Protein AF-A0A059CA55-F1 (afdb_monomer_lite)

Foldseek 3Di:
DAQDDPVSDDDLVSLVVQLVVLVVVCVVVVHPSVVPAAEHEEQVCVVSNVVSPHPHYHYDCVVPNDDDDDDPPPD

InterPro domains:
  IPR011078 Pyridoxal phosphate homeostasis protein [PTHR10146] (1-73)
  IPR029066 PLP-binding barrel [G3DSA:3.20.20.10] (1-75)
  IPR029066 PLP-binding barrel [SSF51419] (1-65)

Structure (mmCIF, N/CA/C/O backbone):
data_AF-A0A059CA55-F1
#
_entry.id   AF-A0A059CA55-F1
#
loop_
_atom_site.group_PDB
_atom_site.id
_atom_site.type_symbol
_atom_site.label_atom_id
_atom_site.label_alt_id
_atom_site.label_comp_id
_atom_site.label_asym_id
_atom_site.label_entity_id
_atom_site.label_seq_id
_atom_site.pdbx_PDB_ins_code
_atom_site.Cartn_x
_atom_site.Cartn_y
_atom_site.Cartn_z
_atom_site.occupancy
_atom_site.B_iso_or_equiv
_atom_site.auth_seq_id
_atom_site.auth_comp_id
_atom_site.auth_asym_id
_atom_site.auth_atom_id
_atom_site.pdbx_PDB_model_num
ATOM 1 N N . MET A 1 1 ? -1.379 1.135 -12.548 1.00 45.69 1 MET A N 1
ATOM 2 C CA . MET A 1 1 ? -2.468 1.861 -11.869 1.00 45.69 1 MET A CA 1
ATOM 3 C C . MET A 1 1 ? -2.034 2.108 -10.443 1.00 45.69 1 MET A C 1
ATOM 5 O O . MET A 1 1 ? -2.094 1.204 -9.614 1.00 45.69 1 MET A O 1
ATOM 9 N N . THR A 1 2 ? -1.511 3.301 -10.203 1.00 46.44 2 THR A N 1
ATOM 10 C CA . THR A 1 2 ? -1.261 3.810 -8.859 1.00 46.44 2 THR A CA 1
ATOM 11 C C . THR A 1 2 ? -2.607 4.188 -8.245 1.00 46.44 2 THR A C 1
ATOM 13 O O . 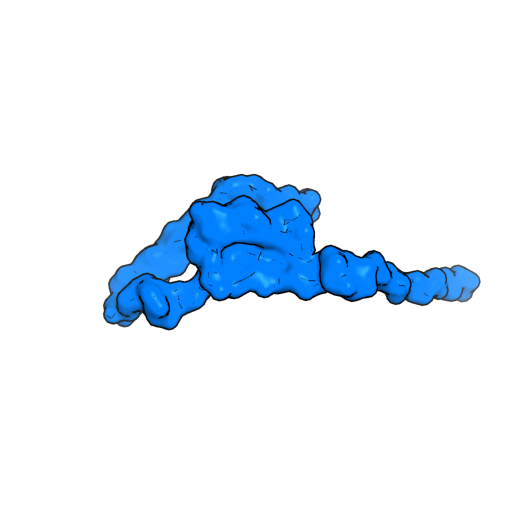THR A 1 2 ? -3.466 4.719 -8.948 1.00 46.44 2 THR A O 1
ATOM 16 N N . ILE A 1 3 ? -2.820 3.895 -6.962 1.00 53.84 3 ILE A N 1
ATOM 17 C CA . ILE A 1 3 ? -3.917 4.521 -6.216 1.00 53.84 3 ILE A CA 1
ATOM 18 C C . ILE A 1 3 ? -3.406 5.932 -5.902 1.00 53.84 3 ILE A C 1
ATOM 20 O O . ILE A 1 3 ? -2.669 6.111 -4.938 1.00 53.84 3 ILE A O 1
ATOM 24 N N . GLY A 1 4 ? -3.685 6.903 -6.770 1.00 55.47 4 GLY A N 1
ATOM 25 C CA . GLY A 1 4 ? -3.213 8.272 -6.570 1.00 55.47 4 GLY A CA 1
ATOM 26 C C . GLY A 1 4 ? -3.118 9.085 -7.853 1.00 55.47 4 GLY A C 1
ATOM 27 O O . GLY A 1 4 ? -2.468 8.629 -8.787 1.00 55.47 4 GLY A O 1
ATOM 28 N N . ASN A 1 5 ? -3.811 10.233 -7.818 1.00 51.25 5 ASN A N 1
ATOM 29 C CA . ASN A 1 5 ? -3.799 11.458 -8.636 1.00 51.25 5 ASN A CA 1
ATOM 30 C C . ASN A 1 5 ? -3.485 11.370 -10.158 1.00 51.25 5 ASN A C 1
ATOM 32 O O . ASN A 1 5 ? -2.749 10.520 -10.644 1.00 51.25 5 ASN A O 1
ATOM 36 N N . LEU A 1 6 ? -4.050 12.290 -10.952 1.00 55.88 6 LEU A N 1
ATOM 37 C CA . LEU A 1 6 ? -3.856 12.355 -12.419 1.00 55.88 6 LEU A CA 1
ATOM 38 C C . LEU A 1 6 ? -2.376 12.473 -12.833 1.00 55.88 6 LEU A C 1
ATOM 40 O O . LEU A 1 6 ? -2.013 12.107 -13.950 1.00 55.88 6 LEU A O 1
ATOM 44 N N . ASP A 1 7 ? -1.537 12.969 -11.926 1.00 61.28 7 ASP A N 1
ATOM 45 C CA . ASP A 1 7 ? -0.095 13.142 -12.090 1.00 61.28 7 ASP A CA 1
ATOM 46 C C . ASP A 1 7 ? 0.736 11.903 -11.696 1.00 61.28 7 ASP A C 1
ATOM 48 O O . ASP A 1 7 ? 1.963 11.954 -11.755 1.00 61.28 7 ASP A O 1
ATOM 52 N N . TYR A 1 8 ? 0.093 10.782 -11.336 1.00 60.75 8 TYR A N 1
ATOM 53 C CA . TYR A 1 8 ? 0.733 9.540 -10.878 1.00 60.75 8 TYR A CA 1
ATOM 54 C C . TYR A 1 8 ? 1.610 9.701 -9.627 1.00 60.75 8 TYR A C 1
ATOM 56 O O . TYR A 1 8 ? 2.420 8.817 -9.329 1.00 60.75 8 TYR A O 1
ATOM 64 N N . THR A 1 9 ? 1.447 10.789 -8.870 1.00 60.97 9 THR A N 1
ATOM 65 C CA . THR A 1 9 ? 2.164 10.968 -7.610 1.00 60.97 9 THR A CA 1
ATOM 66 C C . THR A 1 9 ? 1.447 10.225 -6.485 1.00 60.97 9 THR A C 1
ATOM 68 O O . THR A 1 9 ? 0.301 10.502 -6.118 1.00 60.97 9 THR A O 1
ATOM 71 N N . SER A 1 10 ? 2.133 9.236 -5.921 1.00 63.09 10 SER A N 1
ATOM 72 C CA . SER A 1 10 ? 1.729 8.623 -4.661 1.00 63.09 10 SER A CA 1
ATOM 73 C C . SER A 1 10 ? 2.181 9.525 -3.533 1.00 63.09 10 SER A C 1
ATOM 75 O O . SER A 1 10 ? 3.345 9.490 -3.140 1.00 63.09 10 SER A O 1
ATOM 77 N N . THR A 1 11 ? 1.280 10.357 -3.020 1.00 72.94 11 THR A N 1
ATOM 78 C CA . THR A 1 11 ? 1.533 11.020 -1.745 1.00 72.94 11 THR A CA 1
ATOM 79 C C . THR A 1 11 ? 1.089 10.102 -0.601 1.00 72.94 11 THR A C 1
ATOM 81 O O . THR A 1 11 ? 0.162 9.299 -0.779 1.00 72.94 11 THR A O 1
ATOM 84 N N . PRO A 1 12 ? 1.708 10.204 0.588 1.00 78.19 12 PRO A N 1
ATOM 85 C CA . PRO A 1 12 ? 1.281 9.447 1.764 1.00 78.19 12 PRO A CA 1
ATOM 86 C C . PRO A 1 12 ? -0.215 9.602 2.086 1.00 78.19 12 PRO A C 1
ATOM 88 O O . PRO A 1 12 ? -0.831 8.699 2.652 1.00 78.19 12 PRO A O 1
ATOM 91 N N . GLU A 1 13 ? -0.826 10.727 1.708 1.00 85.31 13 GLU A N 1
ATOM 92 C CA . GLU A 1 13 ? -2.254 11.006 1.879 1.00 85.31 13 GLU A CA 1
ATOM 93 C C . GLU A 1 13 ? -3.133 10.010 1.116 1.00 85.31 13 GLU A C 1
ATOM 95 O O . GLU A 1 13 ? -4.135 9.562 1.666 1.00 85.31 13 GLU A O 1
ATOM 100 N N . ASN A 1 14 ? -2.739 9.581 -0.088 1.00 86.75 14 ASN A N 1
ATOM 101 C CA . ASN A 1 14 ? -3.519 8.617 -0.870 1.00 86.75 14 ASN A CA 1
ATOM 102 C C . ASN A 1 14 ? -3.618 7.260 -0.156 1.00 86.75 14 ASN A C 1
ATOM 104 O O . ASN A 1 14 ? -4.693 6.655 -0.103 1.00 86.75 14 ASN A O 1
ATOM 108 N N . PHE A 1 15 ? -2.514 6.799 0.443 1.00 89.44 15 PHE A N 1
ATOM 109 C CA . PHE A 1 15 ? -2.503 5.568 1.237 1.00 89.44 15 PHE A CA 1
ATOM 110 C C . PHE A 1 15 ? -3.364 5.701 2.494 1.00 89.44 15 PHE A C 1
ATOM 112 O O . PHE A 1 15 ? -4.137 4.793 2.805 1.00 89.44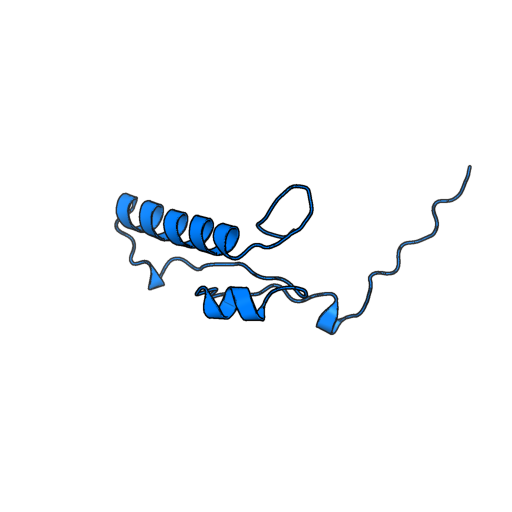 15 PHE A O 1
ATOM 119 N N . LYS A 1 16 ? -3.297 6.852 3.179 1.00 90.69 16 LYS A N 1
ATOM 120 C CA . LYS A 1 16 ? -4.151 7.142 4.344 1.00 90.69 16 LYS A CA 1
ATOM 121 C C . LYS A 1 16 ? -5.627 7.104 3.971 1.00 90.69 16 LYS A C 1
ATOM 123 O O . LYS A 1 16 ? -6.396 6.433 4.648 1.00 90.69 16 LYS A O 1
ATOM 128 N N . THR A 1 17 ? -6.019 7.766 2.883 1.00 92.00 17 THR A N 1
ATOM 129 C CA . THR A 1 17 ? -7.413 7.792 2.426 1.00 92.00 17 THR A CA 1
ATOM 130 C C . THR A 1 17 ? -7.939 6.387 2.146 1.00 92.00 17 THR A C 1
ATOM 132 O O . THR A 1 17 ? -9.043 6.054 2.577 1.00 92.00 17 THR A O 1
ATOM 135 N N . LEU A 1 18 ? -7.154 5.532 1.480 1.00 92.81 18 LEU A N 1
ATOM 136 C CA . LEU A 1 18 ? -7.573 4.153 1.224 1.00 92.81 18 LEU A CA 1
ATOM 137 C C . LEU A 1 18 ? -7.678 3.331 2.519 1.00 92.81 18 LEU A C 1
ATOM 139 O O . LEU A 1 18 ? -8.641 2.582 2.686 1.00 92.81 18 LEU A O 1
ATOM 143 N N . ALA A 1 19 ? -6.728 3.490 3.444 1.00 93.81 19 ALA A N 1
ATOM 144 C CA . ALA A 1 19 ? -6.767 2.824 4.744 1.00 93.81 19 ALA A CA 1
ATOM 145 C C . ALA A 1 19 ? -8.003 3.243 5.563 1.00 93.81 19 ALA A C 1
ATOM 147 O O . ALA A 1 19 ? -8.702 2.383 6.095 1.00 93.81 19 ALA A O 1
ATOM 148 N N . THR A 1 20 ? -8.332 4.539 5.594 1.00 95.31 20 THR A N 1
ATOM 149 C CA . THR A 1 20 ? -9.555 5.048 6.234 1.00 95.31 20 THR A CA 1
ATOM 150 C C . THR A 1 20 ? -10.809 4.469 5.585 1.00 95.31 20 THR A C 1
ATOM 152 O O . THR A 1 20 ? -11.685 3.979 6.293 1.00 95.31 20 THR A O 1
ATOM 155 N N . CYS A 1 21 ? -10.870 4.439 4.250 1.00 95.94 21 CYS A N 1
ATOM 156 C CA . CYS A 1 21 ? -11.989 3.842 3.521 1.00 95.94 21 CYS A CA 1
ATOM 157 C C . CYS A 1 21 ? -12.180 2.359 3.889 1.00 95.94 21 CYS A C 1
ATOM 159 O O . CYS A 1 21 ? -13.300 1.928 4.167 1.00 95.94 21 CYS A O 1
ATOM 161 N N . ARG A 1 22 ? -11.090 1.580 3.987 1.00 96.19 22 ARG A N 1
ATOM 162 C CA . ARG A 1 22 ? -11.147 0.189 4.468 1.00 96.19 22 ARG A CA 1
ATOM 163 C C . ARG A 1 22 ? -11.775 0.112 5.859 1.00 96.19 22 ARG A C 1
ATOM 165 O O . ARG A 1 22 ? -12.677 -0.701 6.057 1.00 96.19 22 ARG A O 1
ATOM 172 N N . SER A 1 23 ? -11.316 0.932 6.805 1.00 97.00 23 SER A N 1
ATOM 173 C CA . SER A 1 23 ? -11.847 0.960 8.173 1.00 97.00 23 SER A CA 1
ATOM 174 C C . SER A 1 23 ? -13.340 1.291 8.210 1.00 97.00 23 SER A C 1
ATOM 176 O O . SER A 1 23 ? -14.109 0.616 8.898 1.00 97.00 23 SER A O 1
ATOM 178 N N . GLU A 1 24 ? -13.778 2.286 7.438 1.00 98.19 24 GLU A N 1
ATOM 179 C CA . GLU A 1 24 ? -15.185 2.690 7.352 1.00 98.19 24 GLU A CA 1
ATOM 180 C C . GLU A 1 24 ? -16.071 1.580 6.777 1.00 98.19 24 GLU A C 1
ATOM 182 O O . GLU A 1 24 ? -17.109 1.255 7.357 1.00 98.19 24 GLU A O 1
ATOM 187 N N . VAL A 1 25 ? -15.636 0.942 5.686 1.00 97.81 25 VAL A N 1
ATOM 188 C CA . VAL A 1 25 ? -16.356 -0.177 5.060 1.00 97.81 25 VAL A CA 1
ATOM 189 C C . VAL A 1 25 ? -16.409 -1.388 5.993 1.00 97.81 25 VAL A C 1
ATOM 191 O O . VAL A 1 25 ? -17.476 -1.969 6.186 1.00 97.81 25 VAL A O 1
ATOM 194 N N . CYS A 1 26 ? -15.289 -1.748 6.625 1.00 97.94 26 CYS A N 1
ATOM 195 C CA . CYS A 1 26 ? -15.230 -2.847 7.591 1.00 97.94 26 CYS A CA 1
ATOM 196 C C . CYS A 1 26 ? -16.194 -2.619 8.758 1.00 97.94 26 CYS A C 1
ATOM 198 O O . CYS A 1 26 ? -16.962 -3.514 9.116 1.00 97.94 26 CYS A O 1
ATOM 200 N N . LYS A 1 27 ? -16.219 -1.394 9.297 1.00 98.25 27 LYS A N 1
ATOM 201 C CA . LYS A 1 27 ? -17.148 -0.996 10.358 1.00 98.25 27 LYS A CA 1
ATOM 202 C C . LYS A 1 27 ? -18.604 -1.089 9.905 1.00 98.25 27 LYS A C 1
ATOM 204 O O . LYS A 1 27 ? -19.419 -1.646 10.635 1.00 98.25 27 LYS A O 1
ATOM 209 N N . ALA A 1 28 ? -18.930 -0.570 8.722 1.00 98.44 28 ALA A N 1
ATOM 210 C CA . ALA A 1 28 ? -20.291 -0.590 8.187 1.00 98.44 28 ALA A CA 1
ATOM 211 C C . ALA A 1 28 ? -20.808 -2.017 7.941 1.00 98.44 28 ALA A C 1
ATOM 213 O O . ALA A 1 28 ? -21.994 -2.282 8.123 1.00 98.44 28 ALA A O 1
ATOM 214 N N . LEU A 1 29 ? -19.919 -2.937 7.559 1.00 97.75 29 LEU A N 1
ATOM 215 C CA . LEU A 1 29 ? -20.257 -4.331 7.263 1.00 97.75 29 LEU A CA 1
ATOM 216 C C . LEU A 1 29 ? -20.096 -5.279 8.463 1.00 97.75 29 LEU A C 1
ATOM 218 O O . LEU A 1 29 ? -20.417 -6.460 8.348 1.00 97.75 29 LEU A O 1
ATOM 222 N N . GLY A 1 30 ? -19.587 -4.801 9.603 1.00 97.75 30 GLY A N 1
ATOM 223 C CA . GLY A 1 30 ? -19.291 -5.648 10.765 1.00 97.75 30 GLY A CA 1
ATOM 224 C C . GLY A 1 30 ? -18.187 -6.682 10.504 1.00 97.75 30 GLY A C 1
ATOM 225 O O . GLY A 1 30 ? -18.167 -7.742 11.129 1.00 97.75 30 GLY A O 1
ATOM 226 N N . ILE A 1 31 ? -17.280 -6.398 9.569 1.00 97.19 31 ILE A N 1
ATOM 227 C CA . ILE A 1 31 ? -16.178 -7.286 9.190 1.00 97.19 31 ILE A CA 1
ATOM 228 C C . ILE A 1 31 ? -14.905 -6.816 9.911 1.00 97.19 31 ILE A C 1
ATOM 230 O O . I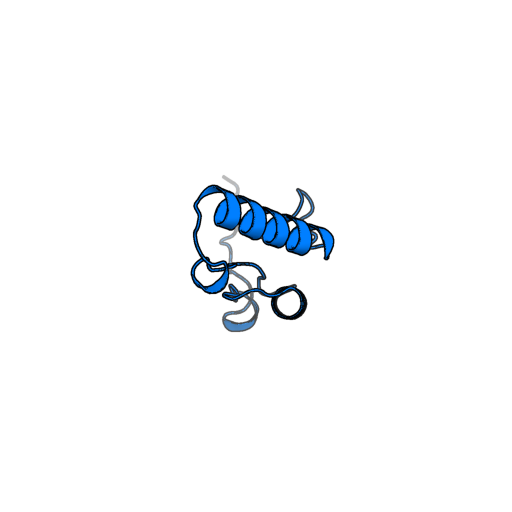LE A 1 31 ? -14.609 -5.623 9.891 1.00 97.19 31 ILE A O 1
ATOM 234 N N . PRO A 1 32 ? -14.117 -7.709 10.537 1.00 96.75 32 PRO A N 1
ATOM 235 C CA . PRO A 1 32 ? -12.823 -7.333 11.099 1.00 96.75 32 PRO A CA 1
ATOM 236 C C . PRO A 1 32 ? -11.867 -6.837 10.010 1.00 96.75 32 PRO A C 1
ATOM 238 O O . PRO A 1 32 ? -11.717 -7.504 8.987 1.00 96.75 32 PRO A O 1
ATOM 241 N N . GLU A 1 33 ? -11.149 -5.739 10.253 1.00 95.06 33 GLU A N 1
ATOM 242 C CA . GLU A 1 33 ? -10.218 -5.175 9.261 1.00 95.06 33 GLU A CA 1
ATOM 243 C C . GLU A 1 33 ? -9.150 -6.169 8.793 1.00 95.06 33 GLU A C 1
ATOM 245 O O . GLU A 1 33 ? -8.789 -6.170 7.623 1.00 95.06 33 GLU A O 1
ATOM 250 N N . GLY A 1 34 ? -8.701 -7.079 9.663 1.00 94.12 34 GLY A N 1
ATOM 251 C CA . GLY A 1 34 ? -7.742 -8.129 9.296 1.00 94.12 34 GLY A CA 1
ATOM 252 C C . GLY A 1 34 ? -8.258 -9.138 8.258 1.00 94.12 34 GLY A C 1
ATOM 253 O O . GLY A 1 34 ? -7.472 -9.924 7.744 1.00 94.12 34 GLY A O 1
ATOM 254 N N . LYS A 1 35 ? -9.562 -9.134 7.945 1.00 96.12 35 LYS A N 1
ATOM 255 C CA . LYS A 1 35 ? -10.162 -9.919 6.851 1.00 96.12 35 LYS A CA 1
ATOM 256 C C . LYS A 1 35 ? -10.367 -9.109 5.567 1.00 96.12 35 LYS A C 1
ATOM 258 O O . LYS A 1 35 ? -10.867 -9.656 4.589 1.00 96.12 35 LYS A O 1
ATOM 263 N N . CYS A 1 36 ? -10.017 -7.824 5.566 1.00 96.31 36 CYS A N 1
ATOM 264 C CA . CYS A 1 36 ? -10.103 -6.951 4.406 1.00 96.31 36 CYS A CA 1
ATOM 265 C C . CYS A 1 36 ? -8.690 -6.540 3.985 1.00 96.31 36 CYS A C 1
ATOM 267 O O . CYS A 1 36 ? -8.029 -5.730 4.634 1.00 96.31 36 CYS A O 1
ATOM 269 N N . GLU A 1 37 ? -8.206 -7.138 2.902 1.00 95.94 37 GLU A N 1
ATOM 270 C CA . GLU A 1 37 ? -6.872 -6.851 2.386 1.00 95.94 37 GLU A CA 1
ATOM 271 C C . GLU A 1 37 ? -6.762 -5.416 1.861 1.00 95.94 37 GLU A C 1
ATOM 273 O O . GLU A 1 37 ? -7.694 -4.867 1.271 1.00 95.94 37 GLU A O 1
ATOM 278 N N . LEU A 1 38 ? -5.585 -4.818 2.038 1.00 94.81 38 LEU A N 1
ATOM 279 C CA . LEU A 1 38 ? -5.270 -3.476 1.568 1.00 94.81 38 LEU A CA 1
ATOM 280 C C . LEU A 1 38 ? -4.244 -3.579 0.438 1.00 94.81 38 LEU A C 1
ATOM 282 O O . LEU A 1 38 ? -3.042 -3.662 0.675 1.00 94.81 38 LEU A O 1
ATOM 286 N N . SER A 1 39 ? -4.728 -3.625 -0.805 1.00 94.94 39 SER A N 1
ATOM 287 C CA . SER A 1 39 ? -3.876 -3.751 -1.992 1.00 94.94 39 SER A CA 1
ATOM 288 C C . SER A 1 39 ? -3.447 -2.375 -2.501 1.00 94.94 39 SER A C 1
ATOM 290 O O . SER A 1 39 ? -4.152 -1.735 -3.288 1.00 94.94 39 SER A O 1
ATOM 292 N N . MET A 1 40 ? -2.262 -1.917 -2.105 1.00 93.44 40 MET A N 1
ATOM 293 C CA . MET A 1 40 ? -1.697 -0.630 -2.526 1.00 93.44 40 MET A CA 1
ATOM 294 C C . MET A 1 40 ? -0.165 -0.664 -2.586 1.00 93.44 40 MET A C 1
ATOM 296 O O . MET A 1 40 ? 0.472 -1.490 -1.942 1.00 93.44 40 MET A O 1
ATOM 300 N N . GLY A 1 41 ? 0.420 0.234 -3.379 1.00 91.38 41 GLY A N 1
ATOM 301 C CA . GLY A 1 41 ? 1.851 0.237 -3.688 1.00 91.38 41 GLY A CA 1
ATOM 302 C C . GLY A 1 41 ? 2.187 -0.507 -4.980 1.00 91.38 41 GLY A C 1
ATOM 303 O O . GLY A 1 41 ? 1.648 -1.573 -5.295 1.00 91.38 41 GLY A O 1
ATOM 304 N N . MET A 1 42 ? 3.082 0.092 -5.749 1.00 91.62 42 MET A N 1
ATOM 305 C CA . MET A 1 42 ? 3.662 -0.402 -6.986 1.00 91.62 42 MET A CA 1
ATOM 306 C C . MET A 1 42 ? 5.189 -0.252 -6.955 1.00 91.62 42 MET A C 1
ATOM 308 O O . MET A 1 42 ? 5.786 0.116 -5.951 1.00 91.62 42 MET A O 1
ATOM 312 N N . SER A 1 43 ? 5.853 -0.531 -8.076 1.00 90.56 43 SER A N 1
ATOM 313 C CA . SER A 1 43 ? 7.313 -0.464 -8.175 1.00 90.56 43 SER A CA 1
ATOM 314 C C . SER A 1 43 ? 7.947 0.860 -7.710 1.00 90.56 43 SER A C 1
ATOM 316 O O . SER A 1 43 ? 9.087 0.829 -7.289 1.00 90.56 43 SER A O 1
ATOM 318 N N . GLY A 1 44 ? 7.265 2.007 -7.759 1.00 88.38 44 GLY A N 1
ATOM 319 C CA . GLY A 1 44 ? 7.865 3.289 -7.352 1.00 88.38 44 GLY A CA 1
ATOM 320 C C . GLY A 1 44 ? 7.714 3.653 -5.870 1.00 88.38 44 GLY A C 1
ATOM 321 O O . GLY A 1 44 ? 8.354 4.593 -5.416 1.00 88.38 44 GLY A O 1
ATOM 322 N N . ASP A 1 45 ? 6.841 2.965 -5.137 1.00 90.94 45 ASP A N 1
ATOM 323 C CA . ASP A 1 45 ? 6.287 3.451 -3.864 1.00 90.94 45 ASP A CA 1
ATOM 324 C C . ASP A 1 45 ? 5.897 2.318 -2.893 1.00 90.94 45 ASP A C 1
ATOM 326 O O . ASP A 1 45 ? 5.227 2.557 -1.888 1.00 90.94 45 ASP A O 1
ATOM 330 N 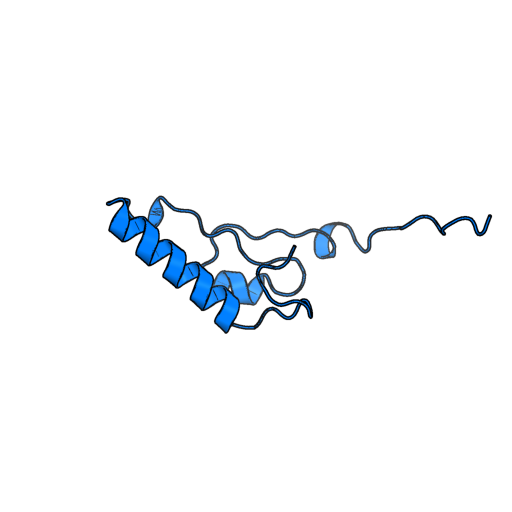N . PHE A 1 46 ? 6.291 1.072 -3.175 1.00 91.69 46 PHE A N 1
ATOM 331 C CA . PHE A 1 46 ? 5.891 -0.085 -2.372 1.00 91.69 46 PHE A CA 1
ATOM 332 C C . PHE A 1 46 ? 6.399 -0.038 -0.926 1.00 91.69 46 PHE A C 1
ATOM 334 O O . PHE A 1 46 ? 5.695 -0.517 -0.044 1.00 91.69 46 PHE A O 1
ATOM 341 N N . GLU A 1 47 ? 7.570 0.549 -0.662 1.00 93.25 47 GLU A N 1
ATOM 342 C CA . GLU A 1 47 ? 8.114 0.679 0.699 1.00 93.25 47 GLU A CA 1
ATOM 343 C C . GLU A 1 47 ? 7.209 1.558 1.569 1.00 93.25 47 GLU A C 1
ATOM 345 O O . GLU A 1 47 ? 6.750 1.131 2.626 1.00 93.25 47 GLU A O 1
ATOM 350 N N . GLN A 1 48 ? 6.842 2.736 1.061 1.00 90.69 48 GLN A N 1
ATOM 351 C CA . GLN A 1 48 ? 5.895 3.634 1.726 1.00 90.69 48 GLN A CA 1
ATOM 352 C C . GLN A 1 48 ? 4.521 2.973 1.881 1.00 90.69 48 GLN A C 1
ATOM 354 O O . GLN A 1 48 ? 3.879 3.097 2.920 1.00 90.69 48 GLN A O 1
ATOM 359 N N . ALA A 1 49 ? 4.059 2.227 0.873 1.00 92.06 49 ALA A N 1
ATOM 360 C CA . ALA A 1 49 ? 2.799 1.499 0.977 1.00 92.06 49 ALA A CA 1
ATOM 361 C C . ALA A 1 49 ? 2.822 0.449 2.106 1.00 92.06 49 ALA A C 1
ATOM 363 O O . ALA A 1 49 ? 1.814 0.284 2.795 1.00 92.06 49 ALA A O 1
ATOM 364 N N . ILE A 1 50 ? 3.950 -0.240 2.314 1.00 94.00 50 ILE A N 1
ATOM 365 C CA . ILE A 1 50 ? 4.141 -1.195 3.418 1.00 94.00 50 ILE A CA 1
ATOM 366 C C . ILE A 1 50 ? 4.113 -0.469 4.766 1.00 94.00 50 ILE A C 1
ATOM 368 O O . ILE A 1 50 ? 3.376 -0.892 5.656 1.00 94.00 50 ILE A O 1
ATOM 372 N N . GLU A 1 51 ? 4.836 0.647 4.907 1.00 93.31 51 GLU A N 1
ATOM 373 C CA . GLU A 1 51 ? 4.810 1.478 6.125 1.00 93.31 51 GLU A CA 1
ATOM 374 C C . GLU A 1 51 ? 3.391 1.958 6.468 1.00 93.31 51 GLU A C 1
ATOM 376 O O . GLU A 1 51 ? 3.015 2.049 7.636 1.00 93.31 51 GLU A O 1
ATOM 381 N N . MET A 1 52 ? 2.573 2.198 5.442 1.00 91.50 52 MET A N 1
ATOM 382 C CA . MET A 1 52 ? 1.177 2.614 5.566 1.00 91.50 52 MET A CA 1
ATOM 383 C C . MET A 1 52 ? 0.179 1.450 5.727 1.00 91.50 52 MET A C 1
ATOM 385 O O . MET A 1 52 ? -1.032 1.677 5.728 1.00 91.50 52 MET A O 1
ATOM 389 N N . GLY A 1 53 ? 0.651 0.210 5.883 1.00 93.62 53 GLY A N 1
ATOM 390 C CA . GLY A 1 53 ? -0.182 -0.951 6.212 1.00 93.62 53 GLY A CA 1
ATOM 391 C C . GLY A 1 53 ? -0.736 -1.731 5.017 1.00 93.62 53 GLY A C 1
ATOM 392 O O . GLY A 1 53 ? -1.748 -2.423 5.161 1.00 93.62 53 GLY A O 1
ATOM 393 N N . SER A 1 54 ? -0.112 -1.627 3.838 1.00 95.38 54 SER A N 1
ATOM 394 C CA . SER A 1 54 ? -0.451 -2.470 2.686 1.00 95.38 54 SER A CA 1
ATOM 395 C C . SER A 1 54 ? -0.254 -3.952 3.007 1.00 95.38 54 SER A C 1
ATOM 397 O O . SER A 1 54 ? 0.764 -4.350 3.570 1.00 95.38 54 SER A O 1
ATOM 399 N N . THR A 1 55 ? -1.217 -4.782 2.609 1.00 97.06 55 THR A N 1
ATOM 400 C CA . THR A 1 55 ? -1.114 -6.247 2.699 1.00 97.06 55 THR A CA 1
ATOM 401 C C . THR A 1 55 ? -0.684 -6.870 1.373 1.00 97.06 55 THR A C 1
ATOM 403 O O . THR A 1 55 ? -0.250 -8.015 1.353 1.00 97.06 55 THR A O 1
ATOM 406 N N . ASN A 1 56 ? -0.806 -6.130 0.264 1.00 96.81 56 ASN A N 1
ATOM 407 C CA . ASN A 1 56 ? -0.423 -6.577 -1.072 1.00 96.81 56 ASN A CA 1
ATOM 408 C C . ASN A 1 56 ? 0.197 -5.424 -1.867 1.00 96.81 56 ASN A C 1
ATOM 410 O O . ASN A 1 56 ? -0.467 -4.418 -2.125 1.00 96.81 56 ASN A O 1
ATOM 414 N N . VAL A 1 57 ? 1.421 -5.622 -2.356 1.00 94.69 57 VAL A N 1
ATOM 415 C CA . VAL A 1 57 ? 2.109 -4.700 -3.274 1.00 94.69 57 VAL A CA 1
ATOM 416 C C . VAL A 1 57 ? 2.188 -5.295 -4.680 1.00 94.69 57 VAL A C 1
ATOM 418 O O . VAL A 1 57 ? 2.238 -6.511 -4.854 1.00 94.69 57 VAL A O 1
ATOM 421 N N . ARG A 1 58 ? 2.191 -4.444 -5.711 1.00 94.44 58 ARG A N 1
ATOM 422 C CA . ARG A 1 58 ? 2.152 -4.871 -7.121 1.00 94.44 58 ARG A CA 1
ATOM 423 C C . ARG A 1 58 ? 3.421 -4.448 -7.856 1.00 94.44 58 ARG A C 1
ATOM 425 O O . ARG A 1 58 ? 3.502 -3.339 -8.382 1.00 94.44 58 ARG A O 1
ATOM 432 N N . ILE A 1 59 ? 4.414 -5.331 -7.906 1.00 93.06 59 ILE A N 1
ATOM 433 C CA . ILE A 1 59 ? 5.739 -5.012 -8.452 1.00 93.06 59 ILE A CA 1
ATOM 434 C C . ILE A 1 59 ? 5.880 -5.557 -9.874 1.00 93.06 59 ILE A C 1
ATOM 436 O O . ILE A 1 59 ? 5.729 -6.751 -10.109 1.00 93.06 59 ILE A O 1
ATOM 440 N N . GLY A 1 60 ? 6.171 -4.664 -10.823 1.00 92.88 60 GLY A N 1
ATOM 441 C CA . GLY A 1 60 ? 6.377 -5.000 -12.230 1.00 92.88 60 GLY A CA 1
ATOM 442 C C . GLY A 1 60 ? 7.765 -4.594 -12.704 1.00 92.88 60 GLY A C 1
ATOM 443 O O . GLY A 1 60 ? 8.653 -5.431 -12.798 1.00 92.88 60 GLY A O 1
ATOM 444 N N . SER A 1 61 ? 7.965 -3.302 -12.979 1.00 91.50 61 SER A N 1
ATOM 445 C CA . SER A 1 61 ? 9.179 -2.792 -13.633 1.00 91.50 61 SER A CA 1
ATOM 446 C C . SER A 1 61 ? 10.467 -3.001 -12.839 1.00 91.50 61 SER A C 1
ATOM 448 O O . SER A 1 61 ? 11.522 -3.149 -13.442 1.00 91.50 61 SER A O 1
ATOM 450 N N . ILE A 1 62 ? 10.398 -3.059 -11.507 1.00 91.69 62 ILE A N 1
ATOM 451 C CA . ILE A 1 62 ? 11.564 -3.418 -10.680 1.00 91.69 62 ILE A CA 1
ATOM 452 C C . ILE A 1 62 ? 11.993 -4.873 -10.904 1.00 91.69 62 ILE A C 1
ATOM 454 O O . ILE A 1 62 ? 13.183 -5.160 -10.886 1.00 91.69 62 ILE A O 1
ATOM 458 N N . ILE A 1 63 ? 11.042 -5.786 -11.120 1.00 95.81 63 ILE A N 1
ATOM 459 C CA . ILE A 1 63 ? 11.334 -7.213 -11.322 1.00 95.81 63 ILE A CA 1
ATOM 460 C C . ILE A 1 63 ? 11.676 -7.490 -12.791 1.00 95.81 63 ILE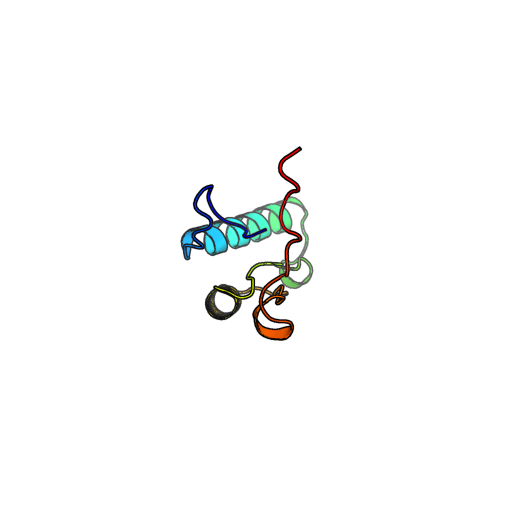 A C 1
ATOM 462 O O . ILE A 1 63 ? 12.626 -8.209 -13.079 1.00 95.81 63 ILE A O 1
ATOM 466 N N . PHE A 1 64 ? 10.898 -6.929 -13.719 1.00 95.75 64 PHE A N 1
ATOM 467 C CA . PHE A 1 64 ? 10.933 -7.287 -15.142 1.00 95.75 64 PHE A CA 1
ATOM 468 C C . PHE A 1 64 ? 11.582 -6.234 -16.049 1.00 95.75 64 PHE A C 1
ATOM 470 O O . PHE A 1 64 ? 11.715 -6.468 -17.246 1.00 95.75 64 PHE A O 1
ATOM 477 N N . GLY A 1 65 ? 11.976 -5.078 -15.514 1.00 91.94 65 GLY A N 1
ATOM 478 C CA . GLY A 1 65 ? 12.489 -3.962 -16.309 1.00 91.94 65 GLY A CA 1
ATOM 479 C C . GLY A 1 65 ? 11.395 -3.126 -16.997 1.00 91.94 65 GLY A C 1
ATOM 480 O O . GLY A 1 65 ? 10.194 -3.329 -16.776 1.00 91.94 65 GLY A O 1
ATOM 481 N N . PRO A 1 66 ? 11.788 -2.117 -17.799 1.00 89.88 66 PRO A N 1
ATOM 482 C CA . PRO A 1 66 ? 10.852 -1.264 -18.524 1.00 89.88 66 PRO A CA 1
ATOM 483 C C . PRO A 1 66 ? 10.072 -2.061 -19.575 1.00 89.88 66 PRO A C 1
ATOM 485 O O . PRO A 1 66 ? 10.588 -2.992 -20.187 1.00 89.88 66 PRO A O 1
ATOM 488 N N . ARG A 1 67 ? 8.817 -1.670 -19.824 1.00 88.12 67 ARG A N 1
ATOM 489 C CA . ARG A 1 67 ? 8.023 -2.274 -20.898 1.00 88.12 67 ARG A CA 1
ATOM 490 C C . ARG A 1 67 ? 8.526 -1.780 -22.253 1.00 88.12 67 ARG A C 1
ATOM 492 O O . ARG A 1 67 ? 8.578 -0.574 -22.485 1.00 88.12 67 ARG A O 1
ATOM 499 N N . GLU A 1 68 ? 8.817 -2.705 -23.158 1.00 88.75 68 GLU A N 1
ATOM 500 C CA . GLU A 1 68 ? 9.074 -2.380 -24.558 1.00 88.75 68 GLU A CA 1
ATOM 501 C C . GLU A 1 68 ? 7.748 -2.100 -25.273 1.00 88.75 68 GLU A C 1
ATOM 503 O O . GLU A 1 68 ? 6.851 -2.944 -25.305 1.00 88.75 68 GLU A O 1
ATOM 508 N N . TYR A 1 69 ? 7.605 -0.896 -25.826 1.00 86.81 69 TYR A N 1
ATOM 509 C CA . TYR A 1 69 ? 6.460 -0.535 -26.656 1.00 86.81 69 TYR A CA 1
ATOM 510 C C . TYR A 1 69 ? 6.901 -0.501 -28.122 1.00 86.81 69 TYR A C 1
ATOM 512 O O . TYR A 1 69 ? 7.884 0.181 -28.433 1.00 86.81 69 TYR A O 1
ATOM 520 N N . PRO A 1 70 ? 6.199 -1.195 -29.037 1.00 86.00 70 PRO A N 1
ATOM 521 C CA . PRO A 1 70 ? 6.500 -1.092 -30.457 1.00 86.00 70 PRO A CA 1
ATOM 522 C C . PRO A 1 70 ? 6.340 0.365 -30.904 1.00 86.00 70 PRO A C 1
ATOM 524 O O . PRO A 1 70 ? 5.407 1.059 -30.488 1.00 86.00 70 PRO A O 1
ATOM 527 N N . LYS A 1 71 ? 7.260 0.843 -31.748 1.00 83.75 71 LYS A N 1
ATOM 528 C CA . LYS A 1 71 ? 7.128 2.166 -32.369 1.00 83.75 71 LYS A CA 1
ATOM 529 C C . LYS A 1 71 ? 5.822 2.178 -33.165 1.00 83.75 71 LYS A C 1
ATOM 531 O O . LYS A 1 71 ? 5.608 1.283 -33.978 1.00 83.75 71 LYS A O 1
ATOM 536 N N . LYS A 1 72 ? 4.956 3.172 -32.932 1.00 76.75 72 LYS A N 1
ATOM 537 C CA . LYS A 1 72 ? 3.797 3.409 -33.807 1.00 76.75 72 LYS A CA 1
ATOM 538 C C . LYS A 1 72 ? 4.321 3.559 -35.236 1.00 76.75 72 LYS A C 1
ATOM 540 O O . LYS A 1 72 ? 5.197 4.398 -35.455 1.00 76.75 72 LYS A O 1
ATOM 545 N N . SER A 1 73 ? 3.821 2.747 -36.169 1.00 74.62 73 SER A N 1
ATOM 546 C CA . SER A 1 73 ? 4.007 3.034 -37.588 1.00 74.62 73 SER A CA 1
ATOM 547 C C . SER A 1 73 ? 3.351 4.385 -37.856 1.00 74.62 73 SER A C 1
ATOM 549 O O . SER A 1 73 ? 2.226 4.645 -37.426 1.00 74.62 73 SER A O 1
ATOM 551 N N . LEU A 1 74 ? 4.123 5.291 -38.446 1.00 72.44 74 LEU A N 1
ATOM 552 C CA . LEU A 1 74 ? 3.595 6.514 -39.027 1.00 72.44 74 LEU A CA 1
ATOM 553 C C . LEU A 1 74 ? 3.087 6.103 -40.409 1.00 72.44 74 LEU A C 1
ATOM 555 O O . LEU A 1 74 ? 3.873 6.092 -41.353 1.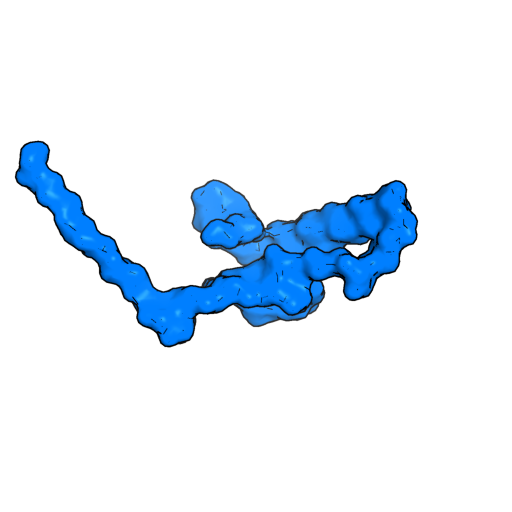00 72.44 74 LEU A O 1
ATOM 559 N N . ASP A 1 75 ? 1.832 5.671 -40.470 1.00 63.69 75 ASP A N 1
ATOM 560 C CA . ASP A 1 75 ? 1.082 5.537 -41.721 1.00 63.69 75 ASP A CA 1
ATOM 561 C C . ASP A 1 75 ? 0.308 6.838 -41.985 1.00 63.69 75 ASP A C 1
ATOM 563 O O . ASP A 1 75 ? -0.298 7.369 -41.019 1.00 63.69 75 ASP A O 1
#

Secondary structure (DSSP, 8-state):
--SS-TT----HHHHHHHHHHHHHHHHHHT--GGGS--EEEETTTHHHHHHTT-SEEE--HHHH-SPP-PPPP--

Sequence (75 aa):
MTIGNLDYTSTPENFKTLATCRSEVCKALGIPEGKCELSMGMSGDFEQAIEMGSTNVRIGSIIFGPREYPKKSLD

Radius of gyration: 16.09 Å; chains: 1; bounding box: 33×23×53 Å

pLDDT: mean 86.62, std 13.97, range [45.69, 98.44]

Organism: Eucalyptus grandis (NCBI:txid71139)